Protein AF-A0A5S4EZL1-F1 (afdb_monomer_lite)

Organism: NCBI:txid103838

Structure (mmCIF, N/CA/C/O backbone):
data_AF-A0A5S4EZL1-F1
#
_entry.id   AF-A0A5S4EZL1-F1
#
loop_
_atom_site.group_PDB
_atom_site.id
_atom_site.type_symbol
_atom_site.label_atom_id
_atom_site.label_alt_id
_atom_site.label_comp_id
_atom_site.label_asym_id
_atom_site.label_entity_id
_atom_site.label_seq_id
_atom_site.pdbx_PDB_ins_code
_atom_site.Cartn_x
_atom_site.Cartn_y
_atom_site.Cartn_z
_atom_site.occupancy
_atom_site.B_iso_or_equiv
_atom_site.auth_seq_id
_atom_site.auth_comp_id
_atom_site.auth_asym_id
_atom_site.auth_atom_id
_atom_site.pdbx_PDB_model_num
ATOM 1 N N . GLY A 1 1 ? 12.814 32.115 -8.753 1.00 33.44 1 GLY A N 1
ATOM 2 C CA . GLY A 1 1 ? 12.295 30.878 -9.355 1.00 33.44 1 GLY A CA 1
ATOM 3 C C . GLY A 1 1 ? 12.360 29.827 -8.284 1.00 33.44 1 GLY A C 1
ATOM 4 O O . GLY A 1 1 ? 13.433 29.666 -7.725 1.00 33.44 1 GLY A O 1
ATOM 5 N N . GLY A 1 2 ? 11.216 29.262 -7.901 1.00 33.09 2 GLY A N 1
ATOM 6 C CA . GLY A 1 2 ? 11.148 28.252 -6.849 1.00 33.09 2 GLY A CA 1
ATOM 7 C C . GLY A 1 2 ? 11.719 26.940 -7.363 1.00 33.09 2 GLY A C 1
ATOM 8 O O . GLY A 1 2 ? 11.230 26.413 -8.357 1.00 33.09 2 GLY A O 1
ATOM 9 N N . ASP A 1 3 ? 12.772 26.480 -6.703 1.00 40.78 3 ASP A N 1
ATOM 10 C CA . ASP A 1 3 ? 13.317 25.141 -6.840 1.00 40.78 3 ASP A CA 1
ATOM 11 C C . ASP A 1 3 ? 12.276 24.171 -6.265 1.00 40.78 3 ASP A C 1
ATOM 13 O O . ASP A 1 3 ? 11.971 24.209 -5.069 1.00 40.78 3 ASP A O 1
ATOM 17 N N . MET A 1 4 ? 11.623 23.393 -7.132 1.00 46.66 4 MET A N 1
ATOM 18 C CA . MET A 1 4 ? 10.809 22.264 -6.693 1.00 46.66 4 MET A CA 1
ATOM 19 C C . MET A 1 4 ? 11.792 21.230 -6.163 1.00 46.66 4 MET A C 1
ATOM 21 O O . MET A 1 4 ? 12.375 20.481 -6.938 1.00 46.66 4 MET A O 1
ATOM 25 N N . GLY A 1 5 ? 12.015 21.293 -4.850 1.00 39.56 5 GLY A N 1
ATOM 26 C CA . GLY A 1 5 ? 13.014 20.517 -4.141 1.00 39.56 5 GLY A CA 1
ATOM 27 C C . GLY A 1 5 ? 13.005 19.056 -4.561 1.00 39.56 5 GLY A C 1
ATOM 28 O O . GLY A 1 5 ? 12.007 18.351 -4.403 1.00 39.56 5 GLY A O 1
ATOM 29 N N . ASP A 1 6 ? 14.159 18.633 -5.060 1.00 49.69 6 ASP A N 1
ATOM 30 C CA . ASP A 1 6 ? 14.629 17.262 -5.017 1.00 49.69 6 ASP A CA 1
ATOM 31 C C . ASP A 1 6 ? 14.510 16.781 -3.563 1.00 49.69 6 ASP A C 1
ATOM 33 O O . ASP A 1 6 ? 15.382 17.028 -2.726 1.00 49.69 6 ASP A O 1
ATOM 37 N N . MET A 1 7 ? 13.374 16.174 -3.206 1.00 52.16 7 MET A N 1
ATOM 38 C CA . MET A 1 7 ? 13.282 15.390 -1.979 1.00 52.16 7 MET A CA 1
ATOM 39 C C . MET A 1 7 ? 14.086 14.115 -2.217 1.00 52.16 7 MET A C 1
ATOM 41 O O . MET A 1 7 ? 13.525 13.053 -2.484 1.00 52.16 7 MET A O 1
ATOM 45 N N . GLY A 1 8 ? 15.411 14.255 -2.161 1.00 58.59 8 GLY A N 1
ATOM 46 C CA . GLY A 1 8 ? 16.335 13.136 -2.128 1.00 58.59 8 GLY A CA 1
ATOM 47 C C . GLY A 1 8 ? 15.971 12.180 -0.994 1.00 58.59 8 GLY A C 1
ATOM 48 O O . GLY A 1 8 ? 15.303 12.560 -0.025 1.00 58.59 8 GLY A O 1
ATOM 49 N N . ASP A 1 9 ? 16.397 10.925 -1.132 1.00 67.69 9 ASP A N 1
ATOM 50 C CA . ASP A 1 9 ? 16.131 9.883 -0.145 1.00 67.69 9 ASP A CA 1
ATOM 51 C C . ASP A 1 9 ? 16.471 10.379 1.268 1.00 67.69 9 ASP A C 1
ATOM 53 O O . ASP A 1 9 ? 17.598 10.785 1.560 1.00 67.69 9 ASP A O 1
ATOM 57 N N . LEU A 1 10 ? 15.472 10.368 2.154 1.00 76.06 10 LEU A N 1
ATOM 58 C CA . LEU A 1 10 ? 15.658 10.779 3.541 1.00 76.06 10 LEU A CA 1
ATOM 59 C C . LEU A 1 10 ? 16.694 9.869 4.209 1.00 76.06 10 LEU A C 1
ATOM 61 O O . LEU A 1 10 ? 16.544 8.645 4.212 1.00 76.06 10 LEU A O 1
ATOM 65 N N . THR A 1 11 ? 17.712 10.464 4.832 1.00 85.00 11 THR A N 1
ATOM 66 C CA . THR A 1 11 ? 18.707 9.712 5.603 1.00 85.00 11 THR A CA 1
ATOM 67 C C . THR A 1 11 ? 18.040 9.066 6.824 1.00 85.00 11 THR A C 1
ATOM 69 O O . THR A 1 11 ? 17.462 9.787 7.644 1.00 85.00 11 THR A O 1
ATOM 72 N N . PRO A 1 12 ? 18.115 7.731 6.993 1.00 86.19 12 PRO A N 1
ATOM 73 C CA . PRO A 1 12 ? 17.574 7.065 8.172 1.00 86.19 12 PRO A CA 1
ATOM 74 C C . PRO A 1 12 ? 18.227 7.575 9.460 1.00 86.19 12 PRO A C 1
ATOM 76 O O . PRO A 1 12 ? 19.440 7.761 9.521 1.00 86.19 12 PRO A O 1
ATOM 79 N N . THR A 1 13 ? 17.425 7.766 10.506 1.00 90.38 13 THR A N 1
ATOM 80 C CA . THR A 1 13 ? 17.907 8.134 11.848 1.00 90.38 13 THR A CA 1
ATOM 81 C C . THR A 1 13 ? 18.210 6.917 12.725 1.00 90.38 13 THR A C 1
ATOM 83 O O . THR A 1 13 ? 18.788 7.071 13.800 1.00 90.38 13 THR A O 1
ATOM 86 N N . ASP A 1 14 ? 17.830 5.716 12.277 1.00 93.06 14 ASP A N 1
ATOM 87 C CA . ASP A 1 14 ? 18.149 4.438 12.908 1.00 93.06 14 ASP A CA 1
ATOM 88 C C . ASP A 1 14 ? 18.373 3.307 11.877 1.00 93.06 14 ASP A C 1
ATOM 90 O O . ASP A 1 14 ? 18.169 3.453 10.664 1.00 93.06 14 ASP A O 1
ATOM 94 N N . ASP A 1 15 ? 18.800 2.145 12.377 1.00 93.44 15 ASP A N 1
ATOM 95 C CA . ASP A 1 15 ? 19.099 0.956 11.572 1.00 93.44 15 ASP A CA 1
ATOM 96 C C . ASP A 1 15 ? 17.919 -0.014 11.425 1.00 93.44 15 ASP A C 1
ATOM 98 O O . ASP A 1 15 ? 18.070 -1.112 10.885 1.00 93.44 15 ASP A O 1
ATOM 102 N N . LYS A 1 16 ? 16.712 0.361 11.867 1.00 93.19 16 LYS A N 1
ATOM 103 C CA . LYS A 1 16 ? 15.547 -0.515 11.727 1.00 93.19 16 LYS A CA 1
ATOM 104 C C . LYS A 1 16 ? 15.122 -0.583 10.265 1.00 93.19 16 LYS A C 1
ATOM 106 O O . LYS A 1 16 ? 15.135 0.405 9.529 1.00 93.19 16 LYS A O 1
ATOM 111 N N . ARG A 1 17 ? 14.729 -1.781 9.830 1.00 93.56 17 ARG A N 1
ATOM 112 C CA . ARG A 1 17 ? 14.293 -2.057 8.450 1.00 93.56 17 ARG A CA 1
ATOM 113 C C . ARG A 1 17 ? 12.969 -2.825 8.384 1.00 93.56 17 ARG A C 1
ATOM 115 O O . ARG A 1 17 ? 12.664 -3.423 7.361 1.00 93.56 17 ARG A O 1
ATOM 122 N N . TYR A 1 18 ? 12.178 -2.812 9.458 1.00 96.19 18 TYR A N 1
ATOM 123 C CA . TYR A 1 18 ? 10.832 -3.394 9.443 1.00 96.19 18 TYR A CA 1
ATOM 124 C C . TYR A 1 18 ? 9.993 -2.784 8.314 1.00 96.19 18 TYR A C 1
ATOM 126 O O . TYR A 1 18 ? 10.141 -1.599 8.013 1.00 96.19 18 TYR A O 1
ATOM 134 N N . LEU A 1 19 ? 9.112 -3.594 7.718 1.00 97.44 19 LEU A N 1
ATOM 135 C CA . LEU A 1 19 ? 8.225 -3.185 6.620 1.00 97.44 19 LEU A CA 1
ATOM 136 C C . LEU A 1 19 ? 8.981 -2.669 5.378 1.00 97.44 19 LEU A C 1
ATOM 138 O O . LEU A 1 19 ? 8.465 -1.851 4.619 1.00 97.44 19 LEU A O 1
ATOM 142 N N . ARG A 1 20 ? 10.217 -3.142 5.170 1.00 97.69 20 ARG A N 1
ATOM 143 C CA . ARG A 1 20 ? 11.033 -2.892 3.976 1.00 97.69 20 ARG A CA 1
ATOM 144 C C . ARG A 1 20 ? 11.574 -4.219 3.459 1.00 97.69 20 ARG A C 1
ATOM 146 O O . ARG A 1 20 ? 12.034 -5.046 4.241 1.00 97.69 20 ARG A O 1
ATOM 153 N N . GLY A 1 21 ? 11.554 -4.404 2.147 1.00 96.62 21 GLY A N 1
ATOM 154 C CA . GLY A 1 21 ? 12.077 -5.600 1.499 1.00 96.62 21 GLY A CA 1
ATOM 155 C C . GLY A 1 21 ? 12.312 -5.366 0.013 1.00 96.62 21 GLY A C 1
ATOM 156 O O . GLY A 1 21 ? 11.768 -4.428 -0.566 1.00 96.62 21 GLY A O 1
ATOM 157 N N . ALA A 1 22 ? 13.130 -6.222 -0.586 1.00 96.69 22 ALA A N 1
ATOM 158 C CA . ALA A 1 22 ? 13.365 -6.273 -2.020 1.00 96.69 22 ALA A CA 1
ATOM 159 C C . ALA A 1 22 ? 13.345 -7.741 -2.450 1.00 96.69 22 ALA A C 1
ATOM 161 O O . ALA A 1 22 ? 13.887 -8.594 -1.749 1.00 96.69 22 ALA A O 1
ATOM 162 N N . GLN A 1 23 ? 12.705 -8.018 -3.579 1.00 97.00 23 GLN A N 1
ATOM 163 C CA . GLN A 1 23 ? 12.591 -9.347 -4.170 1.00 97.00 23 GLN A CA 1
ATOM 164 C C . GLN A 1 23 ? 12.882 -9.229 -5.664 1.00 97.00 23 GLN A C 1
ATOM 166 O O . GLN A 1 23 ? 12.583 -8.202 -6.275 1.00 97.00 23 GLN A O 1
ATOM 171 N N . VAL A 1 24 ? 13.455 -10.279 -6.243 1.00 96.25 24 VAL A N 1
ATOM 172 C CA . VAL A 1 24 ? 13.594 -10.411 -7.697 1.00 96.25 24 VAL A CA 1
ATOM 173 C C . VAL A 1 24 ? 12.363 -11.146 -8.209 1.00 96.25 24 VAL A C 1
ATOM 175 O O . VAL A 1 24 ? 11.946 -12.135 -7.605 1.00 96.25 24 VAL A O 1
ATOM 178 N N . THR A 1 25 ? 11.772 -10.657 -9.297 1.00 95.81 25 THR A N 1
ATOM 179 C CA . THR A 1 25 ? 10.645 -11.327 -9.948 1.00 95.81 25 THR A CA 1
ATOM 180 C C . THR A 1 25 ? 11.027 -12.739 -10.382 1.00 95.81 25 THR A C 1
ATOM 182 O O . THR A 1 25 ? 12.156 -13.001 -10.803 1.00 95.81 25 THR A O 1
ATOM 185 N N . ASN A 1 26 ? 10.077 -13.667 -10.288 1.00 96.44 26 ASN A N 1
ATOM 186 C CA . ASN A 1 26 ? 10.238 -14.996 -10.867 1.00 96.44 26 ASN A CA 1
ATOM 187 C C . ASN A 1 26 ? 10.135 -14.951 -12.411 1.00 96.44 26 ASN A C 1
ATOM 189 O O . ASN A 1 26 ? 10.001 -13.882 -13.012 1.00 96.44 26 ASN A O 1
ATOM 193 N N . SER A 1 27 ? 10.183 -16.117 -13.064 1.00 96.62 27 SER A N 1
ATOM 194 C CA . SER A 1 27 ? 10.080 -16.230 -14.530 1.00 96.62 27 SER A CA 1
ATOM 195 C C . SER A 1 27 ? 8.786 -15.664 -15.116 1.00 96.62 27 SER A C 1
ATOM 197 O O . SER A 1 27 ? 8.767 -15.308 -16.289 1.00 96.62 27 SER A O 1
ATOM 199 N N . ASP A 1 28 ? 7.734 -15.566 -14.304 1.00 95.75 28 ASP A N 1
ATOM 200 C CA . ASP A 1 28 ? 6.419 -15.068 -14.704 1.00 95.75 28 ASP A CA 1
ATOM 201 C C . ASP A 1 28 ? 6.237 -13.578 -14.357 1.00 95.75 28 ASP A C 1
ATOM 203 O O . ASP A 1 28 ? 5.147 -13.031 -14.511 1.00 95.75 28 ASP A O 1
ATOM 207 N N . GLY A 1 29 ? 7.289 -12.901 -13.875 1.00 94.31 29 GLY A N 1
ATOM 208 C CA . GLY A 1 29 ? 7.236 -11.486 -13.498 1.00 94.31 29 GLY A CA 1
ATOM 209 C C . GLY A 1 29 ? 6.610 -11.220 -12.125 1.00 94.31 29 GLY A C 1
ATOM 210 O O . GLY A 1 29 ? 6.283 -10.077 -11.816 1.00 94.31 29 GLY A O 1
ATOM 211 N N . ILE A 1 30 ? 6.439 -12.249 -11.291 1.00 96.94 30 ILE A N 1
ATOM 212 C CA . ILE A 1 30 ? 5.723 -12.156 -10.013 1.00 96.94 30 ILE A CA 1
ATOM 213 C C . ILE A 1 30 ? 6.710 -12.001 -8.853 1.00 96.94 30 ILE A C 1
ATOM 215 O O . ILE A 1 30 ? 7.738 -12.680 -8.793 1.00 96.94 30 ILE A O 1
ATOM 219 N N . VAL A 1 31 ? 6.365 -11.124 -7.907 1.00 97.50 31 VAL A N 1
ATOM 220 C CA . VAL A 1 31 ? 6.963 -11.046 -6.568 1.00 97.50 31 VAL A CA 1
ATOM 221 C C . VAL A 1 31 ? 5.872 -11.141 -5.514 1.00 97.50 31 VAL A C 1
ATOM 223 O O . VAL A 1 31 ? 4.778 -10.610 -5.693 1.00 97.50 31 VAL A O 1
ATOM 226 N N . GLU A 1 32 ? 6.197 -11.773 -4.392 1.00 97.69 32 GLU A N 1
ATOM 227 C CA . GLU A 1 32 ? 5.287 -11.934 -3.262 1.00 97.69 32 GLU A CA 1
ATOM 228 C C . GLU A 1 32 ? 5.923 -11.368 -1.991 1.00 97.69 32 GLU A C 1
ATOM 230 O O . GLU A 1 32 ? 7.105 -11.588 -1.699 1.00 97.69 32 GLU A O 1
ATOM 235 N N . PHE A 1 33 ? 5.118 -10.634 -1.226 1.00 98.12 33 PHE A N 1
ATOM 236 C CA . PHE A 1 33 ? 5.498 -10.082 0.067 1.00 98.12 33 PHE A CA 1
ATOM 237 C C . PHE A 1 33 ? 4.438 -10.438 1.103 1.00 98.12 33 PHE A C 1
ATOM 239 O O . PHE A 1 33 ? 3.269 -10.093 0.949 1.00 98.12 33 PHE A O 1
ATOM 246 N N . THR A 1 34 ? 4.861 -11.055 2.203 1.00 97.50 34 THR A N 1
ATOM 247 C CA . THR A 1 34 ? 4.049 -11.130 3.418 1.00 97.50 34 THR A CA 1
ATOM 248 C C . THR A 1 34 ? 4.295 -9.871 4.240 1.00 97.50 34 THR A C 1
ATOM 250 O O . THR A 1 34 ? 5.419 -9.599 4.662 1.00 97.50 34 THR A O 1
ATOM 253 N N . THR A 1 35 ? 3.245 -9.089 4.466 1.00 97.81 35 THR A N 1
ATOM 254 C CA . THR A 1 35 ? 3.287 -7.870 5.280 1.00 97.81 35 THR A CA 1
ATOM 255 C C . THR A 1 35 ? 1.985 -7.724 6.066 1.00 97.81 35 THR A C 1
ATOM 257 O O . THR A 1 35 ? 1.066 -8.526 5.921 1.00 97.81 35 THR A O 1
ATOM 260 N N . ILE A 1 36 ? 1.907 -6.702 6.912 1.00 97.81 36 ILE A N 1
ATOM 261 C CA . ILE A 1 36 ? 0.677 -6.304 7.601 1.00 97.81 36 ILE A CA 1
ATOM 262 C C . ILE A 1 36 ? -0.058 -5.222 6.807 1.00 97.81 36 ILE A C 1
ATOM 264 O O . ILE A 1 36 ? 0.540 -4.536 5.973 1.00 97.81 36 ILE A O 1
ATOM 268 N N . TRP A 1 37 ? -1.337 -5.007 7.120 1.00 98.12 37 TRP A N 1
ATOM 269 C CA . TRP A 1 37 ? -2.052 -3.831 6.626 1.00 98.12 37 TRP A CA 1
ATOM 270 C C . TRP A 1 37 ? -1.364 -2.554 7.145 1.00 98.12 37 TRP A C 1
ATOM 272 O O . TRP A 1 37 ? -1.073 -2.473 8.346 1.00 98.12 37 TRP A O 1
ATOM 282 N N . PRO A 1 38 ? -1.060 -1.562 6.293 1.00 98.12 38 PRO A N 1
ATOM 283 C CA . PRO A 1 38 ? -0.352 -0.374 6.746 1.00 98.12 38 PRO A CA 1
ATOM 284 C C . PRO A 1 38 ? -1.231 0.503 7.646 1.00 98.12 38 PRO A C 1
ATOM 286 O O . PRO A 1 38 ? -2.454 0.551 7.513 1.00 98.12 38 PRO A O 1
ATOM 289 N N . GLY A 1 39 ? -0.593 1.213 8.577 1.00 97.69 39 GLY A N 1
ATOM 290 C CA . GLY A 1 39 ? -1.241 2.297 9.315 1.00 97.69 39 GLY A CA 1
ATOM 291 C C . GLY A 1 39 ? -1.424 3.549 8.450 1.00 97.69 39 GLY A C 1
ATOM 292 O O . GLY A 1 39 ? -1.077 3.570 7.270 1.00 97.69 39 GLY A O 1
ATOM 293 N N . TRP A 1 40 ? -1.934 4.619 9.056 1.00 98.00 40 TRP A N 1
ATOM 294 C CA . TRP A 1 40 ? -2.092 5.922 8.409 1.00 98.00 40 TRP A CA 1
ATOM 295 C C . TRP A 1 40 ? -1.176 6.971 9.046 1.00 98.00 40 TRP A C 1
ATOM 297 O O . TRP A 1 40 ? -0.775 6.850 10.205 1.00 98.00 40 TRP A O 1
ATOM 307 N N . TYR A 1 41 ? -0.867 8.017 8.285 1.00 96.50 41 TYR A N 1
ATOM 308 C CA . TYR A 1 41 ? -0.241 9.235 8.784 1.00 96.50 41 TYR A CA 1
ATOM 309 C C . TYR A 1 41 ? -0.941 10.448 8.180 1.00 96.50 41 TYR A C 1
ATOM 311 O O . TYR A 1 41 ? -1.661 10.344 7.189 1.00 96.50 41 TYR A O 1
ATOM 319 N N . ARG A 1 42 ? -0.769 11.599 8.828 1.00 97.19 42 ARG A N 1
ATOM 320 C CA . ARG A 1 42 ? -1.525 12.808 8.511 1.00 97.19 42 ARG A CA 1
ATOM 321 C C . ARG A 1 42 ? -1.352 13.228 7.049 1.00 97.19 42 ARG A C 1
ATOM 323 O O . ARG A 1 42 ? -0.224 13.311 6.565 1.00 97.19 42 ARG A O 1
ATOM 330 N N . GLY A 1 43 ? -2.461 13.559 6.393 1.00 97.38 43 GLY A N 1
ATOM 331 C CA . GLY A 1 43 ? -2.465 14.116 5.039 1.00 97.38 43 GLY A CA 1
ATOM 332 C C . GLY A 1 43 ? -2.343 13.096 3.907 1.00 97.38 43 GLY A C 1
ATOM 333 O O . GLY A 1 43 ? -2.250 13.520 2.760 1.00 97.38 43 GLY A O 1
ATOM 334 N N . ARG A 1 44 ? -2.316 11.786 4.195 1.00 98.25 44 ARG A N 1
ATOM 335 C CA . ARG A 1 44 ? -2.236 10.721 3.184 1.00 98.25 44 ARG A CA 1
ATOM 336 C C . ARG A 1 44 ? -3.190 9.570 3.510 1.00 98.25 44 ARG A C 1
ATOM 338 O O . ARG A 1 44 ? -3.354 9.206 4.674 1.00 98.25 44 ARG A O 1
ATOM 345 N N . THR A 1 45 ? -3.801 8.975 2.488 1.00 98.50 45 THR A N 1
ATOM 346 C CA . THR A 1 45 ? -4.579 7.738 2.628 1.00 98.50 45 THR A CA 1
ATOM 347 C C . THR A 1 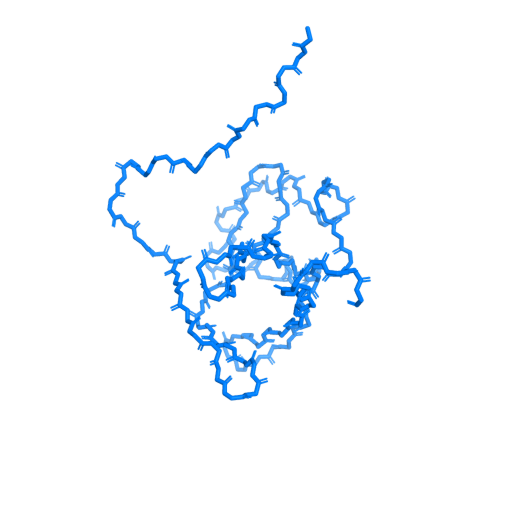45 ? -3.658 6.552 2.932 1.00 98.50 45 THR A C 1
ATOM 349 O O . THR A 1 45 ? -2.435 6.669 2.888 1.00 98.50 45 THR A O 1
ATOM 352 N N . ILE A 1 46 ? -4.218 5.396 3.279 1.00 98.62 46 ILE A N 1
ATOM 353 C CA . ILE A 1 46 ? -3.457 4.189 3.626 1.00 98.62 46 ILE A CA 1
ATOM 354 C C . ILE A 1 46 ? -2.794 3.609 2.367 1.00 98.62 46 ILE A C 1
ATOM 356 O O . ILE A 1 46 ? -3.486 3.308 1.394 1.00 98.62 46 ILE A O 1
ATOM 360 N N . HIS A 1 47 ? -1.465 3.438 2.391 1.00 98.62 47 HIS A N 1
ATOM 361 C CA . HIS A 1 47 ? -0.689 2.998 1.226 1.00 98.62 47 HIS A CA 1
ATOM 362 C C . HIS A 1 47 ? 0.563 2.187 1.558 1.00 98.62 47 HIS A C 1
ATOM 364 O O . HIS A 1 47 ? 1.111 2.268 2.657 1.00 98.62 47 HIS A O 1
ATOM 370 N N . ILE A 1 48 ? 1.050 1.447 0.560 1.00 98.50 48 ILE A N 1
ATOM 371 C CA . ILE A 1 48 ? 2.383 0.832 0.532 1.00 98.50 48 ILE A CA 1
ATOM 372 C C . ILE A 1 48 ? 3.189 1.466 -0.604 1.00 98.50 48 ILE A C 1
ATOM 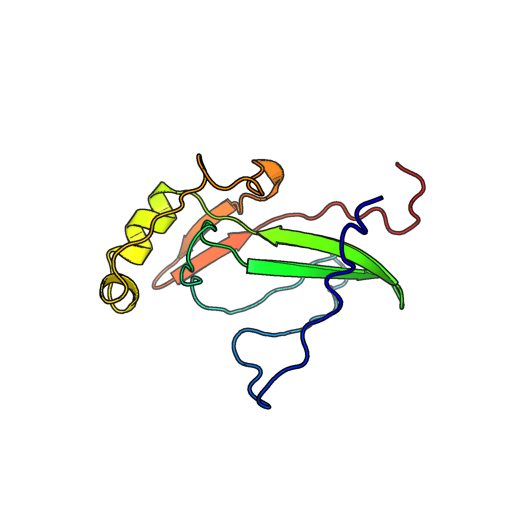374 O O . ILE A 1 48 ? 2.696 1.606 -1.720 1.00 98.50 48 ILE A O 1
ATOM 378 N N . HIS A 1 49 ? 4.444 1.828 -0.347 1.00 97.94 49 HIS A N 1
ATOM 379 C CA . HIS A 1 49 ? 5.354 2.296 -1.392 1.00 97.94 49 HIS A CA 1
ATOM 380 C C . HIS A 1 49 ? 5.933 1.130 -2.196 1.00 97.94 49 HIS A C 1
ATOM 382 O O . HIS A 1 49 ? 6.314 0.111 -1.624 1.00 97.94 49 HIS A O 1
ATOM 388 N N . ALA A 1 50 ? 6.075 1.317 -3.508 1.00 96.19 50 ALA A N 1
ATOM 389 C CA . ALA A 1 50 ? 6.745 0.367 -4.386 1.00 96.19 50 ALA A CA 1
ATOM 390 C C . ALA A 1 50 ? 7.735 1.081 -5.314 1.00 96.19 50 ALA A C 1
ATOM 392 O O . ALA A 1 50 ? 7.479 2.178 -5.814 1.00 96.19 50 ALA A O 1
ATOM 393 N N . MET A 1 51 ? 8.868 0.429 -5.561 1.00 95.19 51 MET A N 1
ATOM 394 C CA . MET A 1 51 ? 9.837 0.830 -6.576 1.00 95.19 51 MET A CA 1
ATOM 395 C C . MET A 1 51 ? 10.200 -0.385 -7.417 1.00 95.19 51 MET A C 1
ATOM 397 O O . MET A 1 51 ? 10.532 -1.434 -6.865 1.00 95.19 51 MET A O 1
ATOM 401 N N . VAL A 1 52 ? 10.170 -0.229 -8.739 1.00 94.00 52 VAL A N 1
ATOM 402 C CA . VAL A 1 52 ? 10.593 -1.267 -9.685 1.00 94.00 52 VAL A CA 1
ATOM 403 C C . VAL A 1 52 ? 11.912 -0.840 -10.298 1.00 94.00 52 VAL A C 1
ATOM 405 O O . VAL A 1 52 ? 12.047 0.283 -10.791 1.00 94.00 52 VAL A O 1
ATOM 408 N N . HIS A 1 53 ? 12.878 -1.750 -10.251 1.00 93.06 53 HIS A N 1
ATOM 409 C CA . HIS A 1 53 ? 14.166 -1.588 -10.902 1.00 93.06 53 HIS A CA 1
ATOM 410 C C . HIS A 1 53 ? 14.295 -2.627 -12.009 1.00 93.06 53 HIS A C 1
ATOM 412 O O . HIS A 1 53 ? 13.993 -3.801 -11.791 1.00 93.06 53 HIS A O 1
ATOM 418 N N . PHE A 1 54 ? 14.750 -2.193 -13.179 1.00 90.31 54 PHE A N 1
ATOM 419 C CA . PHE A 1 54 ? 15.149 -3.069 -14.269 1.00 90.31 54 PHE A CA 1
ATOM 420 C C . PHE A 1 54 ? 16.649 -2.891 -14.484 1.00 90.31 54 PHE A C 1
ATOM 422 O O . PHE A 1 54 ? 17.129 -1.775 -14.691 1.00 90.31 54 PHE A O 1
ATOM 429 N N . SER A 1 55 ? 17.411 -3.983 -14.382 1.00 87.31 55 SER A N 1
ATOM 430 C CA . SER A 1 55 ? 18.874 -3.904 -14.289 1.00 87.31 55 SER A CA 1
ATOM 431 C C . SER A 1 55 ? 19.296 -2.964 -13.138 1.00 87.31 55 SER A C 1
ATOM 433 O O . SER A 1 55 ? 18.833 -3.134 -12.011 1.00 87.31 55 SER A O 1
ATOM 435 N N . SER A 1 56 ? 20.155 -1.974 -13.390 1.00 86.50 56 SER A N 1
ATOM 436 C CA . SER A 1 56 ? 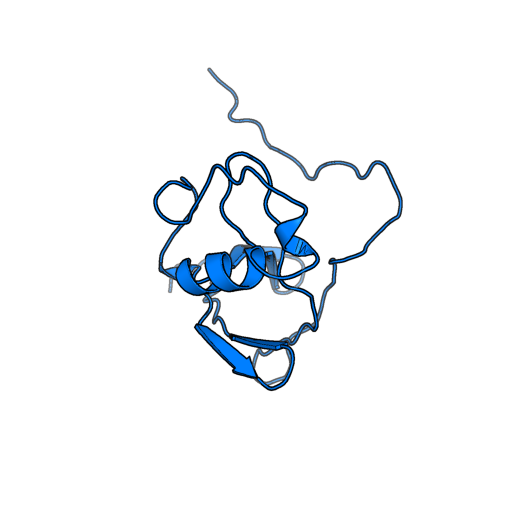20.584 -0.971 -12.407 1.00 86.50 56 SER A CA 1
ATOM 437 C C . SER A 1 56 ? 19.726 0.301 -12.380 1.00 86.50 56 SER A C 1
ATOM 439 O O . SER A 1 56 ? 20.099 1.259 -11.705 1.00 86.50 56 SER A O 1
ATOM 441 N N . GLU A 1 57 ? 18.620 0.356 -13.124 1.00 89.19 57 GLU A N 1
ATOM 442 C CA . GLU A 1 57 ? 17.817 1.569 -13.275 1.00 89.19 57 GLU A CA 1
ATOM 443 C C . GLU A 1 57 ? 16.456 1.452 -12.590 1.00 89.19 57 GLU A C 1
ATOM 445 O O . GLU A 1 57 ? 15.746 0.458 -12.733 1.00 89.19 57 GLU A O 1
ATOM 450 N N . ARG A 1 58 ? 16.064 2.500 -11.857 1.00 90.94 58 ARG A N 1
ATOM 451 C CA . ARG A 1 58 ? 14.709 2.636 -11.319 1.00 90.94 58 ARG A CA 1
ATOM 452 C C . ARG A 1 58 ? 13.764 3.088 -12.429 1.00 90.94 58 ARG A C 1
ATOM 454 O O . ARG A 1 58 ? 13.836 4.235 -12.867 1.00 90.94 58 ARG A O 1
ATOM 461 N N . VAL A 1 59 ? 12.858 2.204 -12.830 1.00 92.06 59 VAL A N 1
ATOM 462 C CA . VAL A 1 59 ? 11.905 2.441 -13.929 1.00 92.06 59 VAL A CA 1
ATOM 463 C C . VAL A 1 59 ? 10.530 2.883 -13.431 1.00 92.06 59 VAL A C 1
ATOM 465 O O . VAL A 1 59 ? 9.814 3.578 -14.142 1.00 92.06 59 VAL A O 1
ATOM 468 N N . LEU A 1 60 ? 10.173 2.557 -12.183 1.00 91.75 60 LEU A N 1
ATOM 469 C CA . LEU A 1 60 ? 8.904 2.970 -11.581 1.00 91.75 60 LEU A CA 1
ATOM 470 C C . LEU A 1 60 ? 9.082 3.321 -10.103 1.00 91.75 60 LEU A C 1
ATOM 472 O O . LEU A 1 60 ? 9.746 2.606 -9.354 1.00 91.75 60 LEU A O 1
ATOM 476 N N . THR A 1 61 ? 8.439 4.406 -9.675 1.00 93.44 61 THR A N 1
ATOM 477 C CA . THR A 1 61 ? 8.174 4.719 -8.265 1.00 93.44 61 THR A CA 1
ATOM 478 C C . THR A 1 61 ? 6.685 4.971 -8.139 1.00 93.44 61 THR A C 1
ATOM 480 O O . THR A 1 61 ? 6.153 5.851 -8.807 1.00 93.44 61 THR A O 1
ATOM 483 N N . THR A 1 62 ? 6.007 4.175 -7.323 1.00 94.88 62 THR A N 1
ATOM 484 C CA . THR A 1 62 ? 4.548 4.199 -7.228 1.00 94.88 62 THR A CA 1
ATOM 485 C C . THR A 1 62 ? 4.079 3.880 -5.812 1.00 94.88 62 THR A C 1
ATOM 487 O O . THR A 1 62 ? 4.877 3.660 -4.893 1.00 94.88 62 THR A O 1
ATOM 490 N N . GLN A 1 63 ? 2.766 3.896 -5.626 1.00 97.56 63 GLN A N 1
ATOM 491 C CA . GLN A 1 63 ? 2.099 3.566 -4.382 1.00 97.56 63 GLN A CA 1
ATOM 492 C C . GLN A 1 63 ? 0.963 2.586 -4.663 1.00 97.56 63 GLN A C 1
ATOM 494 O O . GLN A 1 63 ? 0.329 2.637 -5.713 1.00 97.56 63 GLN A O 1
ATOM 499 N N . MET A 1 64 ? 0.729 1.687 -3.718 1.00 97.94 64 MET A N 1
ATOM 500 C CA . MET A 1 64 ? -0.383 0.746 -3.716 1.00 97.94 64 MET A CA 1
ATOM 501 C C . MET A 1 64 ? -1.385 1.206 -2.667 1.00 97.94 64 MET A C 1
ATOM 503 O O . MET A 1 64 ? -1.022 1.379 -1.503 1.00 97.94 64 MET A O 1
ATOM 507 N N . MET A 1 65 ? -2.621 1.416 -3.098 1.00 98.31 65 MET A N 1
ATOM 508 C CA . MET A 1 65 ? -3.741 1.915 -2.306 1.00 98.31 65 MET A CA 1
ATOM 509 C C . MET A 1 65 ? -4.768 0.799 -2.101 1.00 98.31 65 MET A C 1
ATOM 511 O O . MET A 1 65 ? -4.786 -0.190 -2.833 1.00 98.31 65 MET A O 1
ATOM 515 N N . PHE A 1 66 ? -5.668 0.971 -1.136 1.00 98.56 66 PHE A N 1
ATOM 516 C CA . PHE A 1 66 ? -6.663 -0.041 -0.767 1.00 98.56 66 PHE A CA 1
ATOM 517 C C . PHE A 1 66 ? -8.078 0.518 -0.840 1.00 98.56 66 PHE A C 1
ATOM 519 O O . PHE A 1 66 ? -8.280 1.717 -0.658 1.00 98.56 66 PHE A O 1
ATOM 526 N N . ASP A 1 67 ? -9.061 -0.350 -1.088 1.00 98.31 67 ASP A N 1
ATOM 527 C CA . ASP A 1 67 ? -10.475 0.031 -1.067 1.00 98.31 67 ASP A CA 1
ATOM 528 C C . ASP A 1 67 ? -10.851 0.658 0.285 1.00 98.31 67 ASP A C 1
ATOM 530 O O . ASP A 1 67 ? -10.503 0.142 1.352 1.00 98.31 67 ASP A O 1
ATOM 534 N N . GLU A 1 68 ? -11.569 1.781 0.253 1.00 98.25 68 GLU A N 1
ATOM 535 C CA . GLU A 1 68 ? -11.810 2.569 1.463 1.00 98.25 68 GLU A CA 1
ATOM 536 C C . GLU A 1 68 ? -12.739 1.856 2.459 1.00 98.25 68 GLU A C 1
ATOM 538 O O . GLU A 1 68 ? -12.615 2.014 3.678 1.00 98.25 68 GLU A O 1
ATOM 543 N N . LYS A 1 69 ? -13.638 0.993 1.972 1.00 97.88 69 LYS A N 1
ATOM 544 C CA . LYS A 1 69 ? -14.485 0.184 2.849 1.00 97.88 69 LYS A CA 1
ATOM 545 C C . LYS A 1 69 ? -13.652 -0.876 3.574 1.00 97.88 69 LYS A C 1
ATOM 547 O O . LYS A 1 69 ? -13.893 -1.141 4.757 1.00 97.88 69 LYS A O 1
ATOM 552 N N . LEU A 1 70 ? -12.658 -1.460 2.901 1.00 97.81 70 LEU A N 1
ATOM 553 C CA . LEU A 1 70 ? -11.697 -2.359 3.543 1.00 97.81 70 LEU A CA 1
ATOM 554 C C . LEU A 1 70 ? -10.813 -1.618 4.548 1.00 97.81 70 LEU A C 1
ATOM 556 O O . LEU A 1 70 ? -10.704 -2.080 5.683 1.00 97.81 70 LEU A O 1
ATOM 560 N N . ASN A 1 71 ? -10.281 -0.443 4.195 1.00 98.38 71 ASN A N 1
ATOM 561 C CA . ASN A 1 71 ? -9.533 0.403 5.131 1.00 98.38 71 ASN A CA 1
ATOM 562 C C . ASN A 1 71 ? -10.335 0.665 6.411 1.00 98.38 71 ASN A C 1
ATOM 564 O O . ASN A 1 71 ? -9.846 0.418 7.511 1.00 98.38 71 ASN A O 1
ATOM 568 N N . SER A 1 72 ? -11.591 1.093 6.275 1.00 97.88 72 SER A N 1
ATOM 569 C CA . SER A 1 72 ? -12.484 1.336 7.414 1.00 97.88 72 SER A CA 1
ATOM 570 C C . SER A 1 72 ? -12.697 0.085 8.274 1.00 97.88 72 SER A C 1
ATOM 572 O O . SER A 1 72 ? -12.712 0.170 9.500 1.00 97.88 72 SER A O 1
ATOM 574 N N . THR A 1 73 ? -12.818 -1.087 7.642 1.00 97.12 73 THR A N 1
ATOM 575 C CA . THR A 1 73 ? -12.983 -2.369 8.346 1.00 97.12 73 THR A CA 1
ATOM 576 C C . THR A 1 73 ? -11.737 -2.731 9.155 1.00 97.12 73 THR A C 1
ATOM 578 O O . THR A 1 73 ? -11.856 -3.111 10.317 1.00 97.12 73 THR A O 1
ATOM 581 N N . VAL A 1 74 ? -10.544 -2.597 8.567 1.00 97.38 74 VAL A N 1
ATOM 582 C CA . VAL A 1 74 ? -9.282 -2.937 9.241 1.00 97.38 74 VAL A CA 1
ATOM 583 C C . VAL A 1 74 ? -8.961 -1.939 10.351 1.00 97.38 74 VAL A C 1
ATOM 585 O O . VAL A 1 74 ? -8.604 -2.351 11.452 1.00 97.38 74 VAL A O 1
ATOM 588 N N . MET A 1 75 ? -9.150 -0.637 10.110 1.00 98.12 75 MET A N 1
ATOM 589 C CA . MET A 1 75 ? -8.880 0.404 11.110 1.00 98.12 75 MET A CA 1
ATOM 590 C C . MET A 1 75 ? -9.829 0.349 12.318 1.00 98.12 75 MET A C 1
ATOM 592 O O . MET A 1 75 ? -9.503 0.886 13.372 1.00 98.12 75 MET A O 1
ATOM 596 N N . ALA A 1 76 ? -10.985 -0.311 12.196 1.00 97.62 76 ALA A N 1
ATOM 597 C CA . ALA A 1 76 ? -11.907 -0.535 13.309 1.00 97.62 76 ALA A CA 1
ATOM 598 C C . ALA A 1 76 ? -11.511 -1.720 14.215 1.00 97.62 76 ALA A C 1
ATOM 600 O O . ALA A 1 76 ? -12.082 -1.871 15.295 1.00 97.62 76 ALA A O 1
ATOM 601 N N . ALA A 1 77 ? -10.561 -2.563 13.798 1.00 96.75 77 ALA A N 1
ATOM 602 C CA . ALA A 1 77 ? -10.104 -3.722 14.560 1.00 96.75 77 ALA A CA 1
ATOM 603 C C . ALA A 1 77 ? -8.827 -3.417 15.363 1.00 96.75 77 ALA A C 1
ATOM 605 O O . ALA A 1 77 ? -8.007 -2.588 14.970 1.00 96.75 77 ALA A O 1
ATOM 606 N N . SER A 1 78 ? -8.624 -4.125 16.478 1.00 96.25 78 SER A N 1
ATOM 607 C CA . SER A 1 78 ? -7.354 -4.082 17.218 1.00 96.25 78 SER A CA 1
ATOM 608 C C . SER A 1 78 ? -6.217 -4.687 16.369 1.00 96.25 78 SER A C 1
ATOM 610 O O . SER A 1 78 ? -6.459 -5.668 15.663 1.00 96.25 78 SER A O 1
ATOM 612 N N . PRO A 1 79 ? -4.987 -4.136 16.412 1.00 96.88 79 PRO A N 1
ATOM 613 C CA . PRO A 1 79 ? -4.560 -2.984 17.218 1.00 96.88 79 PRO A CA 1
ATOM 614 C C . PRO A 1 79 ? -4.830 -1.617 16.563 1.00 96.88 79 PRO A C 1
ATOM 616 O O . PRO A 1 79 ? -4.662 -0.587 17.208 1.00 96.88 79 PRO A O 1
ATOM 619 N N . TYR A 1 80 ? -5.258 -1.572 15.300 1.00 98.00 80 TYR A N 1
ATOM 620 C CA . TYR A 1 80 ? -5.411 -0.323 14.542 1.00 98.00 80 TYR A CA 1
ATOM 621 C C . TYR A 1 80 ? -6.414 0.657 15.155 1.00 98.00 80 TYR A C 1
ATOM 623 O O . TYR A 1 80 ? -6.201 1.867 15.085 1.00 98.00 80 TYR A O 1
ATOM 631 N N . SER A 1 81 ? -7.455 0.143 15.812 1.00 98.19 81 SER A N 1
ATOM 632 C CA . SER A 1 81 ? -8.481 0.941 16.490 1.00 98.19 81 SER A CA 1
ATOM 633 C C . SER A 1 81 ? -7.934 1.865 17.583 1.00 98.19 81 SER A C 1
ATOM 635 O O . SER A 1 81 ? -8.616 2.807 17.980 1.00 98.19 81 SER A O 1
ATOM 637 N N . GLU A 1 82 ? -6.721 1.613 18.084 1.00 98.12 82 GLU A N 1
ATOM 638 C CA . GLU A 1 82 ? -6.051 2.478 19.063 1.00 98.12 82 GLU A CA 1
ATOM 639 C C . GLU A 1 82 ? -5.520 3.778 18.430 1.00 98.12 82 GLU A C 1
ATOM 641 O O . GLU A 1 82 ? -5.383 4.790 19.118 1.00 98.12 82 GLU A O 1
ATOM 646 N N . HIS A 1 83 ? -5.258 3.790 17.117 1.00 97.25 83 HIS A N 1
ATOM 647 C CA . HIS A 1 83 ? -4.762 4.962 16.396 1.00 97.25 83 HIS A CA 1
ATOM 648 C C . HIS A 1 83 ? -5.909 5.748 15.740 1.00 97.25 83 HIS A C 1
ATOM 650 O O . HIS A 1 83 ? -6.254 5.563 14.570 1.00 97.25 83 HIS A O 1
ATOM 656 N N . THR A 1 84 ? -6.505 6.652 16.518 1.00 96.31 84 THR A N 1
ATOM 657 C CA . THR A 1 84 ? -7.687 7.440 16.129 1.00 96.31 84 THR A CA 1
ATOM 658 C C . THR A 1 84 ? -7.345 8.772 15.460 1.00 96.31 84 THR A C 1
ATOM 660 O O . THR A 1 84 ? -6.295 9.349 15.731 1.00 96.31 84 THR A O 1
ATOM 663 N N . GLY A 1 85 ? -8.282 9.330 14.688 1.00 96.44 85 GLY A N 1
ATOM 664 C CA . GLY A 1 85 ? -8.155 10.684 14.128 1.00 96.44 85 GLY A CA 1
ATOM 665 C C . GLY A 1 85 ? -7.608 10.741 12.703 1.00 96.44 85 GLY A C 1
ATOM 666 O O . GLY A 1 85 ? -7.076 11.775 12.306 1.00 96.44 85 GLY A O 1
ATOM 667 N N . ARG A 1 86 ? -7.745 9.649 11.938 1.00 97.50 86 ARG A N 1
ATOM 668 C CA . ARG A 1 86 ? -7.437 9.620 10.503 1.00 97.50 86 ARG A CA 1
ATOM 669 C C . ARG A 1 86 ? -8.178 10.756 9.795 1.00 97.50 86 ARG A C 1
ATOM 671 O O . ARG A 1 86 ? -9.400 10.843 9.893 1.00 97.50 86 ARG A O 1
ATOM 678 N N . ASP A 1 87 ? -7.432 11.610 9.099 1.00 97.19 87 ASP A N 1
ATOM 679 C CA . ASP A 1 87 ? -7.956 12.817 8.445 1.00 97.19 87 ASP A CA 1
ATOM 680 C C . ASP A 1 87 ? -8.034 12.712 6.917 1.00 97.19 87 ASP A C 1
ATOM 682 O O . ASP A 1 87 ? -8.683 13.539 6.276 1.00 97.19 87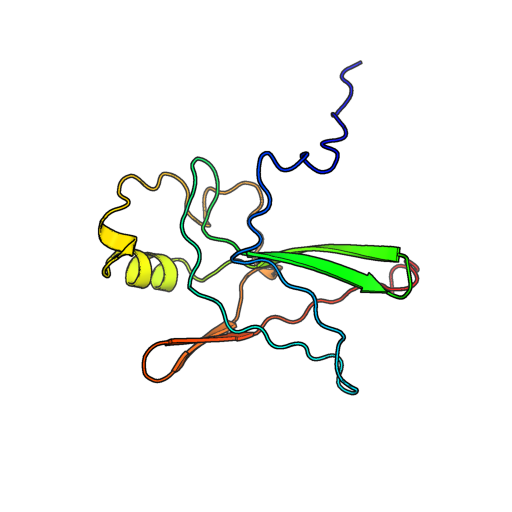 ASP A O 1
ATOM 686 N N . THR A 1 88 ? -7.403 11.685 6.343 1.00 98.31 88 THR A N 1
ATOM 687 C CA . THR A 1 88 ? -7.262 11.517 4.896 1.00 98.31 88 THR A CA 1
ATOM 688 C C . THR A 1 88 ? -7.704 10.119 4.454 1.00 98.31 88 THR A C 1
ATOM 690 O O . THR A 1 88 ? -7.282 9.094 5.003 1.00 98.31 88 THR A O 1
ATOM 693 N N . PHE A 1 89 ? -8.566 10.099 3.447 1.00 98.44 89 PHE A N 1
ATOM 694 C CA . PHE A 1 89 ? -9.205 8.967 2.792 1.00 98.44 89 PHE A CA 1
ATOM 695 C C . PHE A 1 89 ? -8.883 9.006 1.290 1.00 98.44 89 PHE A C 1
ATOM 697 O O . PHE A 1 89 ? -8.283 9.960 0.798 1.00 98.44 89 PHE A O 1
ATOM 704 N N . ASN A 1 90 ? -9.247 7.964 0.543 1.00 98.38 90 ASN A N 1
ATOM 705 C CA . ASN A 1 90 ? -8.926 7.913 -0.890 1.00 98.38 90 ASN A CA 1
ATOM 706 C C . ASN A 1 90 ? -9.480 9.106 -1.689 1.00 98.38 90 ASN A C 1
ATOM 708 O O . ASN A 1 90 ? -8.822 9.579 -2.606 1.00 98.38 90 ASN A O 1
ATOM 712 N N . ASP A 1 91 ? -10.666 9.606 -1.339 1.00 97.94 91 ASP A N 1
ATOM 713 C CA . ASP A 1 91 ? -11.348 10.686 -2.062 1.00 97.94 91 ASP A CA 1
ATOM 714 C C . ASP A 1 91 ? -10.747 12.083 -1.829 1.00 97.94 91 ASP A C 1
ATOM 716 O O . ASP A 1 91 ? -11.080 13.021 -2.557 1.00 97.94 91 ASP A O 1
ATOM 720 N N . ASN A 1 92 ? -9.861 12.235 -0.840 1.00 97.44 92 ASN A N 1
ATOM 721 C CA . ASN A 1 92 ? -9.246 13.512 -0.486 1.00 97.44 92 ASN A CA 1
ATOM 722 C C . ASN A 1 92 ? -7.706 13.467 -0.378 1.00 97.44 92 ASN A C 1
ATOM 724 O O . ASN A 1 92 ? -7.098 14.476 -0.014 1.00 97.44 92 ASN A O 1
ATOM 728 N N . ASP A 1 93 ? -7.067 12.349 -0.746 1.00 98.25 93 ASP A N 1
ATOM 729 C CA . ASP A 1 93 ? -5.617 12.271 -0.965 1.00 98.25 93 ASP A CA 1
ATOM 730 C C . ASP A 1 93 ? -5.280 12.732 -2.393 1.00 98.25 93 ASP A C 1
ATOM 732 O O . ASP A 1 93 ? -5.739 12.161 -3.380 1.00 98.25 93 ASP A O 1
ATOM 736 N N . ASN A 1 94 ? -4.435 13.756 -2.518 1.00 97.50 94 ASN A N 1
ATOM 737 C CA . ASN A 1 94 ? -4.052 14.345 -3.804 1.00 97.50 94 ASN A CA 1
ATOM 738 C C . ASN A 1 94 ? -3.123 13.468 -4.666 1.00 97.50 94 ASN A C 1
ATOM 740 O O . ASN A 1 94 ? -2.841 13.830 -5.808 1.00 97.50 94 ASN A O 1
ATOM 744 N N . ILE A 1 95 ? -2.622 12.356 -4.129 1.00 97.62 95 ILE A N 1
ATOM 745 C CA . ILE A 1 95 ? -1.804 11.370 -4.844 1.00 97.62 95 ILE A CA 1
ATOM 746 C C . ILE A 1 95 ? -2.643 10.159 -5.279 1.00 97.62 95 ILE A C 1
ATOM 748 O O . ILE A 1 95 ? -2.196 9.390 -6.131 1.00 97.62 95 ILE A O 1
ATOM 752 N N . TYR A 1 96 ? -3.849 9.982 -4.729 1.00 97.75 96 TYR A N 1
ATOM 753 C CA . TYR A 1 96 ? -4.702 8.848 -5.070 1.00 97.75 96 TYR A CA 1
ATOM 754 C C . TYR A 1 96 ? -5.040 8.813 -6.567 1.00 97.75 96 TYR A C 1
ATOM 756 O O . TYR A 1 96 ? -5.371 9.828 -7.181 1.00 97.75 96 TYR A O 1
ATOM 764 N N . GLN A 1 97 ? -4.974 7.613 -7.142 1.00 96.25 97 GLN A N 1
ATOM 765 C CA . GLN A 1 97 ? -5.396 7.316 -8.507 1.00 96.25 97 GLN A CA 1
ATOM 766 C C . GLN A 1 97 ? -6.024 5.923 -8.539 1.00 96.25 97 GLN A C 1
ATOM 768 O O . GLN A 1 97 ? -5.503 5.001 -7.908 1.00 96.25 97 GLN A O 1
ATOM 773 N N . ASP A 1 98 ? -7.082 5.739 -9.331 1.00 94.62 98 ASP A N 1
ATOM 774 C CA . ASP A 1 98 ? -7.784 4.450 -9.445 1.00 94.62 98 ASP A CA 1
ATOM 775 C C . ASP A 1 98 ? -6.840 3.300 -9.843 1.00 94.62 98 ASP A C 1
ATOM 777 O O . ASP A 1 98 ? -6.957 2.18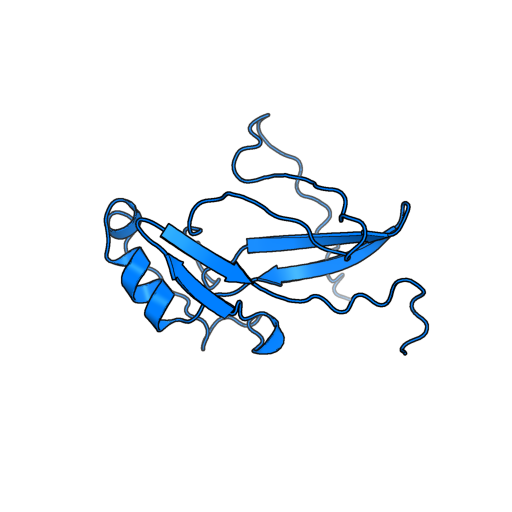7 -9.333 1.00 94.62 98 ASP A O 1
ATOM 781 N N . GLY A 1 99 ? -5.846 3.573 -10.697 1.00 94.88 99 GLY A N 1
ATOM 782 C CA . GLY A 1 99 ? -4.844 2.590 -11.130 1.00 94.88 99 GLY A CA 1
ATOM 783 C C . GLY A 1 99 ? -3.874 2.124 -10.035 1.00 94.88 99 GLY A C 1
ATOM 784 O O . GLY A 1 99 ? -3.153 1.152 -10.240 1.00 94.88 99 GLY A O 1
ATOM 785 N N . MET A 1 100 ? -3.852 2.785 -8.874 1.00 96.62 100 MET A N 1
ATOM 786 C CA . MET A 1 100 ? -3.055 2.379 -7.710 1.00 96.62 100 MET A CA 1
ATOM 787 C C . MET A 1 100 ? -3.816 1.425 -6.782 1.00 96.62 100 MET A C 1
ATOM 789 O O . MET A 1 100 ? -3.244 0.941 -5.803 1.00 96.62 100 MET A O 1
ATOM 793 N N . LEU A 1 101 ? -5.102 1.170 -7.043 1.00 97.69 101 LEU A N 1
ATOM 794 C CA . LEU A 1 101 ? -5.949 0.372 -6.168 1.00 97.69 101 LEU A CA 1
ATOM 795 C C . LEU A 1 101 ? -5.627 -1.122 -6.294 1.00 97.69 101 LEU A C 1
ATOM 797 O O . LEU A 1 101 ? -5.795 -1.730 -7.352 1.00 97.69 101 LEU A O 1
ATOM 801 N N . MET A 1 102 ? -5.206 -1.737 -5.192 1.00 98.00 102 MET A N 1
ATOM 802 C CA . MET A 1 102 ? -5.024 -3.182 -5.130 1.00 98.00 102 MET A CA 1
ATOM 803 C C . MET A 1 102 ? -6.371 -3.902 -5.195 1.00 98.00 102 MET A C 1
ATOM 805 O O . MET A 1 102 ? -7.333 -3.531 -4.516 1.00 98.00 102 MET A O 1
ATOM 809 N N . LYS A 1 103 ? -6.418 -5.012 -5.934 1.00 98.12 103 LYS A N 1
ATOM 810 C CA . LYS A 1 103 ? -7.518 -5.968 -5.833 1.00 98.12 103 LYS A CA 1
ATOM 811 C C . LYS A 1 103 ? -7.273 -6.855 -4.620 1.00 98.12 103 LYS A C 1
ATOM 813 O O . LYS A 1 103 ? -6.322 -7.632 -4.610 1.00 98.12 103 LYS A O 1
ATOM 818 N N . VAL A 1 104 ? -8.133 -6.744 -3.614 1.00 98.19 104 VAL A N 1
ATOM 819 C CA . VAL A 1 104 ? -7.967 -7.444 -2.336 1.00 98.19 104 VAL A CA 1
ATOM 820 C C . VAL A 1 104 ? -9.122 -8.400 -2.081 1.00 98.19 104 VAL A C 1
ATOM 822 O O . VAL A 1 104 ? -10.287 -8.039 -2.243 1.00 98.19 104 VAL A O 1
ATOM 825 N N . THR A 1 105 ? -8.790 -9.612 -1.646 1.00 97.44 105 THR A N 1
ATOM 826 C CA . THR A 1 105 ? -9.742 -10.611 -1.153 1.00 97.44 105 THR A CA 1
ATOM 827 C C . THR A 1 105 ? -9.359 -10.997 0.270 1.00 97.44 105 THR A C 1
ATOM 829 O O . THR A 1 105 ? -8.178 -11.079 0.600 1.00 97.44 105 THR A O 1
ATOM 832 N N . LYS A 1 106 ? -10.352 -11.196 1.138 1.00 94.56 106 LYS A N 1
ATOM 833 C CA . LYS A 1 106 ? -10.113 -11.723 2.483 1.00 94.56 106 LYS A CA 1
ATOM 834 C C . LYS A 1 106 ? -9.803 -13.218 2.393 1.00 94.56 106 LYS A C 1
ATOM 836 O O . LYS A 1 106 ? -10.572 -13.942 1.766 1.00 94.56 106 LYS A O 1
ATOM 841 N N . GLU A 1 107 ? -8.745 -13.660 3.059 1.00 93.81 107 GLU A N 1
ATOM 842 C CA . GLU A 1 107 ? -8.364 -15.073 3.164 1.00 93.81 107 GLU A CA 1
ATOM 843 C C . GLU A 1 107 ? -8.083 -15.401 4.627 1.00 93.81 107 GLU A C 1
ATOM 845 O O . GLU A 1 107 ? -7.304 -14.696 5.255 1.00 93.81 107 GLU A O 1
ATOM 850 N N . ASP A 1 108 ? -8.743 -16.426 5.174 1.00 90.88 108 ASP A N 1
ATOM 851 C CA . ASP A 1 108 ? -8.604 -16.870 6.568 1.00 90.88 108 ASP A CA 1
ATOM 852 C C . ASP A 1 108 ? -8.531 -15.713 7.593 1.00 90.88 108 ASP A C 1
ATOM 854 O O . ASP A 1 108 ? -9.526 -15.008 7.823 1.00 90.88 108 ASP A O 1
ATOM 858 N N . ASP A 1 109 ? -7.366 -15.525 8.218 1.00 89.25 109 ASP A N 1
ATOM 859 C CA . ASP A 1 109 ? -7.061 -14.498 9.217 1.00 89.25 109 ASP A CA 1
ATOM 860 C C . ASP A 1 109 ? -6.371 -13.246 8.637 1.00 89.25 109 ASP A C 1
ATOM 862 O O . ASP A 1 109 ? -6.005 -12.336 9.385 1.00 89.25 109 ASP A O 1
ATOM 866 N N . GLY A 1 110 ? -6.263 -13.145 7.310 1.00 94.62 110 GLY A N 1
ATOM 867 C CA . GLY A 1 110 ? -5.601 -12.060 6.596 1.00 94.62 110 GLY A CA 1
ATOM 868 C C . GLY A 1 110 ? -6.266 -11.668 5.272 1.00 94.62 110 GLY A C 1
ATOM 869 O O . GLY A 1 110 ? -7.489 -11.702 5.098 1.00 94.62 110 GLY A O 1
ATOM 870 N N . TYR A 1 111 ? -5.432 -11.203 4.342 1.00 97.69 111 TYR A N 1
ATOM 871 C CA . TYR A 1 111 ? -5.849 -10.698 3.038 1.00 97.69 111 TYR A CA 1
ATOM 872 C C . TYR A 1 111 ? -4.836 -11.087 1.966 1.00 97.69 111 TYR A C 1
ATOM 874 O O . TYR A 1 111 ? -3.631 -10.952 2.174 1.00 97.69 111 TYR A O 1
ATOM 882 N N . LEU A 1 112 ? -5.342 -11.462 0.794 1.00 97.88 112 LEU A N 1
ATOM 883 C CA . LEU A 1 112 ? -4.565 -11.559 -0.433 1.00 97.88 112 LEU A CA 1
ATOM 884 C C . LEU A 1 112 ? -4.813 -10.306 -1.276 1.00 97.88 112 LEU A C 1
ATOM 886 O O . LEU A 1 112 ? -5.948 -10.024 -1.668 1.00 97.88 112 LEU A O 1
ATOM 890 N N . GLY A 1 113 ? -3.752 -9.549 -1.545 1.00 97.69 113 GLY A N 1
ATOM 891 C CA . GLY A 1 113 ? -3.778 -8.362 -2.394 1.00 97.69 113 GLY A CA 1
ATOM 892 C C . GLY A 1 113 ? -2.961 -8.570 -3.662 1.00 97.69 113 GLY A C 1
ATOM 893 O O . GLY A 1 113 ? -1.831 -9.044 -3.595 1.00 97.69 113 GLY A O 1
ATOM 894 N N . VAL A 1 114 ? -3.510 -8.175 -4.810 1.00 97.88 114 VAL A N 1
ATOM 895 C CA . VAL A 1 114 ? -2.836 -8.257 -6.111 1.00 97.88 114 VAL A CA 1
ATOM 896 C C . VAL A 1 114 ? -2.950 -6.924 -6.842 1.00 97.88 114 VAL A C 1
ATOM 898 O O . VAL A 1 114 ? -4.019 -6.311 -6.887 1.00 97.88 114 VAL A O 1
ATOM 901 N N . ILE A 1 115 ? -1.846 -6.492 -7.446 1.00 97.19 115 ILE A N 1
ATOM 902 C CA . ILE A 1 115 ? -1.788 -5.370 -8.382 1.00 97.19 115 ILE A CA 1
ATOM 903 C C . ILE A 1 115 ? -0.772 -5.695 -9.477 1.00 97.19 115 ILE A C 1
ATOM 905 O O . ILE A 1 115 ? 0.217 -6.380 -9.224 1.00 97.19 115 ILE A O 1
ATOM 909 N N . VAL A 1 116 ? -1.032 -5.225 -10.695 1.00 95.81 116 VAL A N 1
ATOM 910 C CA . VAL A 1 116 ? -0.116 -5.366 -11.832 1.00 95.81 116 VAL A CA 1
ATOM 911 C C . VAL A 1 116 ? 0.481 -4.000 -12.122 1.00 95.81 116 VAL A C 1
ATOM 913 O O . VAL A 1 116 ? -0.255 -3.033 -12.311 1.00 95.81 116 VAL A O 1
ATOM 916 N N . PHE A 1 117 ? 1.807 -3.925 -12.176 1.00 92.06 117 PHE A N 1
ATOM 917 C CA . PHE A 1 117 ? 2.502 -2.734 -12.645 1.00 92.06 117 PHE A CA 1
ATOM 918 C C . PHE A 1 117 ? 2.871 -2.901 -14.114 1.00 92.06 117 PHE A C 1
ATOM 920 O O . PHE A 1 117 ? 3.562 -3.851 -14.475 1.00 92.06 117 PHE A O 1
ATOM 927 N N . ALA A 1 118 ? 2.445 -1.954 -14.946 1.00 85.75 118 ALA A N 1
ATOM 928 C CA . ALA A 1 118 ? 3.054 -1.741 -16.248 1.00 85.75 118 ALA A CA 1
ATOM 929 C C . ALA A 1 118 ? 4.261 -0.820 -16.036 1.00 85.75 118 ALA A C 1
ATOM 931 O O . ALA A 1 118 ? 4.099 0.334 -15.636 1.00 85.75 118 ALA A O 1
ATOM 932 N N . ALA A 1 119 ? 5.464 -1.355 -16.220 1.00 77.25 119 ALA A N 1
ATOM 933 C CA . ALA A 1 119 ? 6.697 -0.587 -16.169 1.00 77.25 119 ALA A CA 1
ATOM 934 C C . ALA A 1 119 ? 7.328 -0.616 -17.558 1.00 77.25 119 ALA A C 1
ATOM 936 O O . ALA A 1 119 ? 7.739 -1.676 -18.026 1.00 77.25 119 ALA A O 1
ATOM 937 N N . ASP A 1 120 ? 7.382 0.549 -18.192 1.00 73.00 120 ASP A N 1
ATOM 938 C CA . ASP A 1 120 ? 8.114 0.752 -19.432 1.00 73.00 120 ASP A CA 1
ATOM 939 C C . ASP A 1 120 ? 9.620 0.695 -19.116 1.00 73.00 120 ASP A C 1
ATOM 941 O O . ASP A 1 120 ? 10.196 1.610 -18.516 1.00 73.00 120 ASP A O 1
ATOM 945 N N . SER A 1 121 ? 10.232 -0.454 -19.410 1.00 67.12 121 SER A N 1
ATOM 946 C CA . SER A 1 121 ? 11.619 -0.740 -19.044 1.00 67.12 121 SER A CA 1
ATOM 947 C C . SER A 1 121 ? 12.649 -0.084 -19.962 1.00 67.12 121 SER A C 1
ATOM 949 O O . SER A 1 121 ? 13.798 0.052 -19.543 1.00 67.12 121 SER 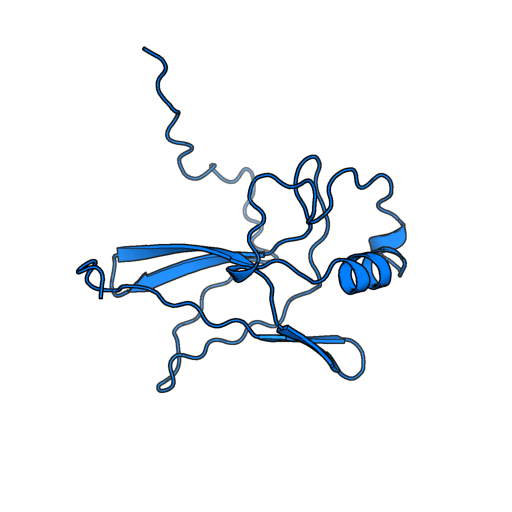A O 1
ATOM 951 N N . ASP A 1 122 ? 12.274 0.305 -21.183 1.00 69.50 122 ASP A N 1
ATOM 952 C CA . ASP A 1 122 ? 13.161 0.983 -22.140 1.00 69.50 122 ASP A CA 1
ATOM 953 C C . ASP A 1 122 ? 12.797 2.461 -22.369 1.00 69.50 122 ASP A C 1
ATOM 955 O O . ASP A 1 122 ? 13.580 3.195 -22.981 1.00 69.50 122 ASP A O 1
ATOM 959 N N . LYS A 1 123 ? 11.695 2.921 -21.763 1.00 64.75 123 LYS A N 1
ATOM 960 C CA . LYS A 1 123 ? 11.183 4.296 -21.802 1.00 64.75 123 LYS A CA 1
ATOM 961 C C . LYS A 1 123 ? 10.788 4.738 -23.210 1.00 64.75 123 LYS A C 1
ATOM 963 O O . LYS A 1 123 ? 10.856 5.936 -23.507 1.00 64.75 123 LYS A O 1
ATOM 968 N N . ASP A 1 124 ? 10.430 3.802 -24.085 1.00 72.50 124 ASP A N 1
ATOM 969 C CA . ASP A 1 124 ? 10.058 4.104 -25.465 1.00 72.50 124 ASP A CA 1
ATOM 970 C C . ASP A 1 124 ? 8.602 4.583 -25.621 1.00 72.50 124 ASP A C 1
ATOM 972 O O . ASP A 1 124 ? 8.232 5.123 -26.671 1.00 72.50 124 ASP A O 1
ATOM 976 N N . GLY A 1 125 ? 7.808 4.493 -24.550 1.00 59.12 125 GLY A N 1
ATOM 977 C CA . GLY A 1 125 ? 6.424 4.943 -24.500 1.00 59.12 125 GLY A CA 1
ATOM 978 C C . GLY A 1 125 ? 5.420 3.985 -25.144 1.00 59.12 125 GLY A C 1
ATOM 979 O O . GLY A 1 125 ? 4.321 4.443 -25.482 1.00 59.12 125 GLY A O 1
ATOM 980 N N . SER A 1 126 ? 5.783 2.710 -25.343 1.00 52.59 126 SER A N 1
ATOM 981 C CA . SER A 1 126 ? 4.897 1.644 -25.835 1.00 52.59 126 SER A CA 1
ATOM 982 C C . SER A 1 126 ? 4.229 0.797 -24.748 1.00 52.59 126 SER A C 1
ATOM 984 O O . SER A 1 126 ? 4.707 0.748 -23.592 1.00 52.59 126 SER A O 1
#

Foldseek 3Di:
DDDPDPPDDDDDPDDDQPLHDDDDADPVRDDDDDDAQAADDPQAAGWDWDWDDDPNDTQDTAIAHEDQVVVVVVCVDPPNVVDDDHDDHLVRRPRHDPLNYWDWDDDDPGIDTDHDDDGPNPPPVD

Secondary structure (DSSP, 8-state):
-------PPPPPSS---TT-------TTS------PPP--BTTB-SEEEEEEEETTEEEEEEEEE--HHHHHHHHTSTTGGGS------TTT-TT--GGGB-EEEEETTEEEEE------SS-S--

Radius of gyration: 16.6 Å; chains: 1; bounding box: 35×48×45 Å

pLDDT: mean 90.44, std 14.78, range [33.09, 98.62]

InterPro domains:
  IPR015889 Intradiol ring-cleavage dioxygenase, core [G3DSA:2.60.130.10] (3-109)
  IPR015889 Intradiol ring-cleavage dioxygenase, core [SSF49482] (12-100)

Sequence (126 aa):
GGDMGDMGDLTPTDDKRYLRGAQVTNSDGIVEFTTIWPGWYRGRTIHIHAMVHFSSERVLTTQMMFDEKLNSTVMAASPYSEHTGRDTFNDNDNIYQDGMLMKVTKEDDGYLGVIVFAADSDKDGS